Protein AF-A0A2G2YVQ3-F1 (afdb_monomer_lite)

Secondary structure (DSSP, 8-state):
---B-TT--TTSSS---GGGG--TTS-GGGSTTEEE-TTTS--EEEE-TTS-B-S-----SEEEEE-TT---TTPPPPGGGGG-TT--EEE-TTS--BSBPPGGGGG-TT--EEE----STTB-B--HHHHHHHHHHHHTT-

Organism: Capsicum annuum (NCBI:txid4072)

InterPro domains:
  IPR001611 Leucine-rich repeat [PF00560] (61-79)
  IPR001611 Leucine-rich repeat [PF00560] (86-108)
  IPR013210 Leucine-rich repeat-containing N-terminal, plant-type [PF08263] (16-37)
  IPR032675 Leucine-rich repeat domain superfamily [G3DSA:3.80.10.10] (4-141)
  IPR046956 Receptor-like protein 23-like [PTHR48061] (16-139)

Radius of gyration: 15.25 Å; chains: 1; bounding box: 27×42×38 Å

pLDDT: mean 82.63, std 10.87, range [42.59, 95.62]

Sequence (142 aa):
MFTINRNASDYCGPRKPRTLSWNKSTDCCSWDRVQCDKTTGQEIELDLACSGLQDKFQLSSLKWLDLSYNDFFGSLISPKFGELSSLTHLNLSRSGFTDVISAEISNLSKLQVLRIRTDDLYGLRLGPYNFELLLKNLTLTL

Foldseek 3Di:
DFDADCPAFPPDPNADLQCVQDDPPDDPCPGPQWPADPVPRQETAHDRARNQTQDDDDDERYQHDAQARHAVAAHADDLCCLRRCNYQYYAQAQHNHFDEHDLSPLSNLNHNYDHQHHPDPRGYDHDPNSVVSNVVSVVVVD

Structure (mmCIF, N/CA/C/O backbone):
data_AF-A0A2G2YVQ3-F1
#
_entry.id   AF-A0A2G2YVQ3-F1
#
loop_
_atom_site.group_PDB
_atom_site.id
_atom_site.type_symbol
_atom_site.label_atom_id
_atom_site.label_alt_id
_atom_site.label_comp_id
_atom_site.label_asym_id
_atom_site.label_entity_id
_atom_site.label_seq_id
_atom_site.pdbx_PDB_ins_code
_atom_site.Cartn_x
_atom_site.Cartn_y
_atom_site.Cartn_z
_atom_site.occupancy
_atom_site.B_iso_or_equiv
_atom_site.auth_seq_id
_atom_site.auth_comp_id
_atom_site.auth_asym_id
_atom_site.auth_atom_id
_atom_site.pdbx_PDB_model_num
ATOM 1 N N . MET A 1 1 ? 2.936 15.970 4.760 1.00 56.19 1 MET A N 1
ATOM 2 C CA . MET A 1 1 ? 1.952 16.466 3.785 1.00 56.19 1 MET A CA 1
ATOM 3 C C . MET A 1 1 ? 2.263 15.691 2.525 1.00 56.19 1 MET A C 1
ATOM 5 O O . MET A 1 1 ? 3.448 15.532 2.263 1.00 56.19 1 MET A O 1
ATOM 9 N N . PHE A 1 2 ? 1.278 15.089 1.865 1.00 70.62 2 PHE A N 1
ATOM 10 C CA . PHE A 1 2 ? 1.560 14.286 0.673 1.00 70.62 2 PHE A CA 1
ATOM 11 C C . PHE A 1 2 ? 1.873 15.198 -0.507 1.00 70.62 2 PHE A C 1
ATOM 13 O O . PHE A 1 2 ? 1.242 16.249 -0.645 1.00 70.62 2 PHE A O 1
ATOM 20 N N . THR A 1 3 ? 2.808 14.784 -1.355 1.00 78.31 3 THR A N 1
ATOM 21 C CA . THR A 1 3 ? 3.012 15.415 -2.658 1.00 78.31 3 THR A CA 1
ATOM 22 C C . THR A 1 3 ? 1.957 14.887 -3.617 1.00 78.31 3 THR A C 1
ATOM 24 O O . THR A 1 3 ? 1.733 13.676 -3.706 1.00 78.31 3 THR A O 1
ATOM 27 N N . ILE A 1 4 ? 1.258 15.817 -4.265 1.00 80.31 4 ILE A N 1
ATOM 28 C CA . ILE A 1 4 ? 0.088 15.544 -5.095 1.00 80.31 4 ILE A CA 1
ATOM 29 C C . ILE A 1 4 ? 0.331 16.125 -6.482 1.00 80.31 4 ILE A C 1
ATOM 31 O O . ILE A 1 4 ? 0.465 17.341 -6.630 1.00 80.31 4 ILE A O 1
ATOM 35 N N . ASN A 1 5 ? 0.278 15.277 -7.501 1.00 77.25 5 ASN A 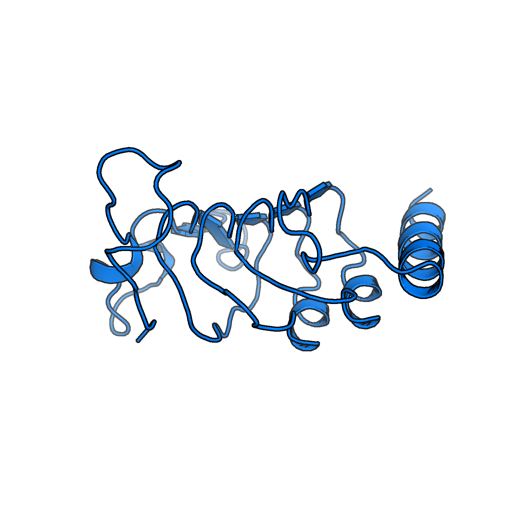N 1
ATOM 36 C CA . ASN A 1 5 ? 0.213 15.695 -8.887 1.00 77.25 5 ASN A CA 1
ATOM 37 C C . ASN A 1 5 ? -1.235 15.725 -9.363 1.00 77.25 5 ASN A C 1
ATOM 39 O O . ASN A 1 5 ? -1.853 14.702 -9.653 1.00 77.25 5 ASN A O 1
ATOM 43 N N . ARG A 1 6 ? -1.781 16.937 -9.485 1.00 71.75 6 ARG A N 1
ATOM 44 C CA . ARG A 1 6 ? -3.143 17.150 -9.995 1.00 71.75 6 ARG A CA 1
ATOM 45 C C . ARG A 1 6 ? -3.283 16.810 -11.478 1.00 71.75 6 ARG A C 1
ATOM 47 O O . ARG A 1 6 ? -4.413 16.652 -11.931 1.00 71.75 6 ARG A O 1
ATOM 54 N N . ASN A 1 7 ? -2.171 16.668 -12.199 1.00 69.00 7 ASN A N 1
ATOM 55 C CA . ASN A 1 7 ? -2.121 16.368 -13.627 1.00 69.00 7 ASN A CA 1
ATOM 56 C C . ASN A 1 7 ? -1.906 14.878 -13.935 1.00 69.00 7 ASN A C 1
ATOM 58 O O . ASN A 1 7 ? -2.085 14.496 -15.086 1.00 69.00 7 ASN A O 1
ATOM 62 N N . ALA A 1 8 ? -1.700 14.019 -12.936 1.00 61.62 8 ALA A N 1
ATOM 63 C CA . ALA A 1 8 ? -1.577 12.581 -13.149 1.00 61.62 8 ALA A CA 1
ATOM 64 C C . ALA A 1 8 ? -2.877 11.780 -12.938 1.00 61.62 8 ALA A C 1
ATOM 66 O O . ALA A 1 8 ? -3.617 12.037 -11.989 1.00 61.62 8 ALA A O 1
ATOM 67 N N . SER A 1 9 ? -3.091 10.768 -13.799 1.00 60.91 9 SER A N 1
ATOM 68 C CA . SER A 1 9 ? -4.185 9.765 -13.811 1.00 60.91 9 SER A CA 1
ATOM 69 C C . SER A 1 9 ? -5.489 10.146 -14.540 1.00 60.91 9 SER A C 1
ATOM 71 O O . SER A 1 9 ? -6.476 10.556 -13.926 1.00 60.91 9 SER A O 1
ATOM 73 N N . ASP A 1 10 ? -5.515 10.083 -15.880 1.00 65.38 10 ASP A N 1
ATOM 74 C CA . ASP A 1 10 ? -6.694 10.434 -16.718 1.00 65.38 10 ASP A CA 1
ATOM 75 C C . ASP A 1 10 ? -7.857 9.433 -16.582 1.00 65.38 10 ASP A C 1
ATOM 77 O O . ASP A 1 10 ? -8.970 9.680 -17.037 1.00 65.38 10 ASP A O 1
ATOM 81 N N . TYR A 1 11 ? -7.600 8.303 -15.918 1.00 70.62 11 TYR A N 1
ATOM 82 C CA . TYR A 1 11 ? -8.572 7.244 -15.645 1.00 70.62 11 TYR A CA 1
ATOM 83 C C . TYR A 1 11 ? -9.626 7.634 -14.613 1.00 70.62 11 TYR A C 1
ATOM 85 O O . TYR A 1 11 ? -10.734 7.098 -14.606 1.00 70.62 11 TYR A O 1
ATOM 93 N N . CYS A 1 12 ? -9.273 8.543 -13.713 1.00 74.69 12 CYS A N 1
ATOM 94 C CA . CYS A 1 12 ? -10.185 9.050 -12.713 1.00 74.69 12 CYS A CA 1
ATOM 95 C C . CYS A 1 12 ? -10.930 10.244 -13.310 1.00 74.69 12 CYS A C 1
ATOM 97 O O . CYS A 1 12 ? -10.303 11.112 -13.915 1.00 74.69 12 CYS A O 1
ATOM 99 N N . GLY A 1 13 ? -12.254 10.313 -13.115 1.00 70.62 13 GLY A N 1
ATOM 100 C CA . GLY A 1 13 ? -13.042 11.527 -13.378 1.00 70.62 13 GLY A CA 1
ATOM 101 C C . GLY A 1 13 ? -12.514 12.743 -12.587 1.00 70.62 13 GLY A C 1
ATOM 102 O O . GLY A 1 13 ? -11.410 12.682 -12.051 1.00 70.62 13 GLY A O 1
ATOM 103 N N . PRO A 1 14 ? -13.260 13.860 -12.453 1.00 63.19 14 PRO A N 1
ATOM 104 C CA . PRO A 1 14 ? -12.726 15.098 -11.868 1.00 63.19 14 PRO A CA 1
ATOM 105 C C . PRO A 1 14 ? -11.952 14.834 -10.567 1.00 63.19 14 PRO A C 1
ATOM 107 O O . PRO A 1 14 ? -12.525 14.410 -9.559 1.00 63.19 14 PRO A O 1
ATOM 110 N N . ARG A 1 15 ? -10.625 15.022 -10.630 1.00 63.06 15 ARG A N 1
ATOM 111 C CA . ARG A 1 15 ? -9.696 14.587 -9.586 1.00 63.06 15 ARG A CA 1
ATOM 112 C C . ARG A 1 15 ? -9.926 15.414 -8.336 1.00 63.06 15 ARG A C 1
ATOM 114 O O . ARG A 1 15 ? -9.816 16.639 -8.354 1.00 63.06 15 ARG A O 1
ATOM 121 N N . LYS A 1 16 ? -10.229 14.735 -7.236 1.00 67.44 16 LYS A N 1
ATOM 122 C CA . LYS A 1 16 ? -10.352 15.350 -5.916 1.00 67.44 16 LYS A CA 1
ATOM 123 C C . LYS A 1 16 ? -9.303 14.709 -5.024 1.00 67.44 16 LYS A C 1
ATOM 125 O O . LYS A 1 16 ? -9.599 13.657 -4.467 1.00 67.44 16 LYS A O 1
ATOM 130 N N . PRO A 1 17 ? -8.092 15.287 -4.914 1.00 70.50 17 PRO A N 1
ATOM 131 C CA . PRO A 1 17 ? -7.083 14.786 -3.996 1.00 70.50 17 PRO A CA 1
ATOM 132 C C . PRO A 1 17 ? -7.650 14.820 -2.578 1.00 70.50 17 PRO A C 1
ATOM 134 O O . PRO A 1 17 ? -7.871 15.889 -2.006 1.00 70.50 17 PRO A O 1
ATOM 137 N N . ARG A 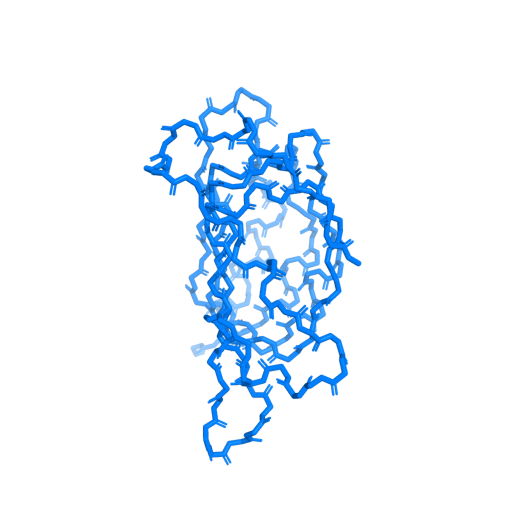1 18 ? -7.977 13.644 -2.046 1.00 73.38 18 ARG A N 1
ATOM 138 C CA . ARG A 1 18 ? -8.862 13.521 -0.874 1.00 73.38 18 ARG A CA 1
ATOM 139 C C . ARG A 1 18 ? -8.158 13.876 0.421 1.00 73.38 18 ARG A C 1
ATOM 141 O O . ARG A 1 18 ? -8.764 14.382 1.355 1.00 73.38 18 ARG A O 1
ATOM 148 N N . THR A 1 19 ? -6.838 13.751 0.408 1.00 75.44 19 THR A N 1
ATOM 149 C CA . THR A 1 19 ? -5.958 14.124 1.510 1.00 75.44 19 THR A CA 1
ATOM 150 C C . THR A 1 19 ? -5.885 15.633 1.764 1.00 75.44 19 THR A C 1
ATOM 152 O O . THR A 1 19 ? -5.239 16.045 2.721 1.00 75.44 19 THR A O 1
ATOM 155 N N . LEU A 1 20 ? -6.491 16.484 0.921 1.00 75.38 20 LEU A N 1
ATOM 156 C CA . LEU A 1 20 ? -6.504 17.941 1.123 1.00 75.38 20 LEU A CA 1
ATOM 157 C C . LEU A 1 20 ? -7.352 18.373 2.326 1.00 75.38 20 LEU A C 1
ATOM 159 O O . LEU A 1 20 ? -7.098 19.435 2.885 1.00 75.38 20 LEU A O 1
ATOM 163 N N . SER A 1 21 ? -8.345 17.571 2.719 1.00 77.69 21 SER A N 1
ATOM 164 C CA . SER A 1 21 ? -9.191 17.835 3.892 1.00 77.69 21 SER A CA 1
ATOM 165 C C . SER A 1 21 ? -8.569 17.342 5.201 1.00 77.69 21 SER A C 1
ATOM 167 O O . SER A 1 21 ? -9.096 17.620 6.277 1.00 77.69 21 SER A O 1
ATOM 169 N N . TRP A 1 22 ? -7.462 16.599 5.130 1.00 82.00 22 TRP A N 1
ATOM 170 C CA . TRP A 1 22 ? -6.878 15.948 6.292 1.00 82.00 22 TRP A CA 1
ATOM 171 C C . TRP A 1 22 ? -6.118 16.950 7.148 1.00 82.00 22 TRP A C 1
ATOM 173 O O . TRP A 1 22 ? -5.170 17.601 6.702 1.00 82.00 22 TRP A O 1
ATOM 183 N N . ASN A 1 23 ? -6.508 17.026 8.414 1.00 80.50 23 ASN A N 1
ATOM 184 C CA . ASN A 1 23 ? -5.870 17.881 9.392 1.00 80.50 23 ASN A CA 1
ATOM 185 C C . ASN A 1 23 ? -5.118 17.019 10.406 1.00 80.50 23 ASN A C 1
ATOM 187 O O . ASN A 1 23 ? -5.721 16.283 11.176 1.00 80.50 23 ASN A O 1
ATOM 191 N N . LYS A 1 24 ? -3.790 17.153 10.448 1.00 79.69 24 LYS A N 1
ATOM 192 C CA . LYS A 1 24 ? -2.935 16.411 11.389 1.00 79.69 24 LYS A CA 1
ATOM 193 C C . LYS A 1 24 ? -3.247 16.683 12.865 1.00 79.69 24 LYS A C 1
ATOM 195 O O . LYS A 1 24 ? -2.810 15.914 13.711 1.00 79.69 24 LYS A O 1
ATOM 200 N N . SER A 1 25 ? -3.938 17.779 13.169 1.00 83.44 25 SER A N 1
ATOM 201 C CA . SER A 1 25 ? -4.366 18.135 14.522 1.00 83.44 25 SER A CA 1
ATOM 202 C C . SER A 1 25 ? -5.707 17.513 14.919 1.00 83.44 25 SER A C 1
ATOM 204 O O . SER A 1 25 ? -6.122 17.685 16.061 1.00 83.44 25 SER A O 1
ATOM 206 N N . THR A 1 26 ? -6.401 16.828 14.005 1.00 81.75 26 THR A N 1
ATOM 207 C CA . THR A 1 26 ? -7.655 16.124 14.297 1.00 81.75 26 THR A CA 1
ATOM 208 C C . THR A 1 26 ? -7.444 14.617 14.287 1.00 81.75 26 THR A C 1
ATOM 210 O O . THR A 1 26 ? -6.490 14.111 13.695 1.00 81.75 26 THR A O 1
ATOM 213 N N . ASP A 1 27 ? -8.357 13.898 14.936 1.00 82.06 27 ASP A N 1
ATOM 214 C CA . ASP A 1 27 ? -8.413 12.442 14.853 1.00 82.06 27 ASP A CA 1
ATOM 215 C C . ASP A 1 27 ? -8.559 12.007 13.387 1.00 82.06 27 ASP A C 1
ATOM 217 O O . ASP A 1 27 ? -9.440 12.495 12.671 1.00 82.06 27 ASP A O 1
ATOM 221 N N . CYS A 1 28 ? -7.706 11.085 12.941 1.00 80.69 28 CYS A N 1
ATOM 222 C CA . CYS A 1 28 ? -7.737 10.564 11.582 1.00 80.69 28 CYS A CA 1
ATOM 223 C C . CYS A 1 28 ? -9.070 9.901 11.230 1.00 80.69 28 CYS A C 1
ATOM 225 O O . CYS A 1 28 ? -9.476 9.962 10.077 1.00 80.69 28 CYS A O 1
ATOM 227 N N . CYS A 1 29 ? -9.814 9.387 12.211 1.00 81.88 29 CYS A N 1
ATOM 228 C CA . CYS A 1 29 ? -11.142 8.815 11.997 1.00 81.88 29 CYS A CA 1
ATOM 229 C C . CYS A 1 29 ? -12.193 9.841 11.534 1.00 81.88 29 CYS A C 1
ATOM 231 O O . CYS A 1 29 ? -13.282 9.462 11.112 1.00 81.88 29 CYS A O 1
ATOM 233 N N . SER A 1 30 ? -11.881 11.140 11.616 1.00 83.69 30 SER A N 1
ATOM 234 C CA . SER A 1 30 ? -12.710 12.227 11.074 1.00 83.69 30 SER A CA 1
ATOM 235 C C . SER A 1 30 ? -12.341 12.626 9.643 1.00 83.69 30 SER A C 1
ATOM 237 O O . SER A 1 30 ? -13.027 13.450 9.035 1.00 83.69 30 SER A O 1
ATOM 239 N N . TRP A 1 31 ? -11.237 12.102 9.112 1.00 85.31 31 TRP A N 1
ATOM 240 C CA . TRP A 1 31 ? -10.737 12.478 7.798 1.00 85.31 31 TRP A CA 1
ATOM 241 C C . TRP A 1 31 ? -11.571 11.842 6.685 1.00 85.31 31 TRP A C 1
ATOM 243 O O . TRP A 1 31 ? -12.074 10.726 6.814 1.00 85.31 31 TRP A O 1
ATOM 253 N N . ASP A 1 32 ? -11.700 12.552 5.561 1.00 81.56 32 ASP A N 1
ATOM 254 C CA . ASP A 1 32 ? -12.442 12.048 4.405 1.00 81.56 32 ASP A CA 1
ATOM 255 C C . ASP A 1 32 ? -11.886 10.685 3.962 1.00 81.56 32 ASP A C 1
ATOM 257 O O . ASP A 1 32 ? -10.689 10.559 3.685 1.00 81.56 32 ASP A O 1
ATOM 261 N N . ARG A 1 33 ? -12.779 9.685 3.910 1.00 77.50 33 ARG A N 1
ATOM 262 C CA . ARG A 1 33 ? -12.521 8.281 3.533 1.00 77.50 33 ARG A CA 1
ATOM 263 C C . ARG A 1 33 ? -11.491 7.527 4.370 1.00 77.50 33 ARG A C 1
ATOM 265 O O . ARG A 1 33 ? -10.942 6.521 3.917 1.00 77.50 33 ARG A O 1
ATOM 272 N N . VAL A 1 34 ? -11.281 7.981 5.598 1.00 84.56 34 VAL A N 1
ATOM 273 C CA . VAL A 1 34 ? -10.726 7.155 6.663 1.00 84.56 34 VAL A CA 1
ATOM 274 C C . VAL A 1 34 ? -11.901 6.547 7.414 1.00 84.56 34 VAL A C 1
ATOM 276 O O . VAL A 1 34 ? -12.709 7.263 8.001 1.00 84.56 34 VAL A O 1
ATOM 279 N N . GLN A 1 35 ? -12.018 5.225 7.388 1.00 83.19 35 GLN A N 1
ATOM 280 C CA . GLN A 1 35 ? -13.015 4.516 8.178 1.00 83.19 35 GLN A CA 1
ATOM 281 C C . GLN A 1 35 ? -12.308 3.740 9.281 1.00 83.19 35 GLN A C 1
ATOM 283 O O . GLN A 1 35 ? -11.539 2.823 9.014 1.00 83.19 35 GLN A O 1
ATOM 288 N N . CYS A 1 36 ? -12.578 4.114 10.527 1.00 83.81 36 CYS A N 1
ATOM 289 C CA . CYS A 1 36 ? -12.078 3.402 11.694 1.00 83.81 36 CYS A CA 1
ATOM 290 C C . CYS A 1 36 ? -13.094 2.365 12.175 1.00 83.81 36 CYS A C 1
ATOM 292 O O . CYS A 1 36 ? -14.303 2.620 12.207 1.00 83.81 36 CYS A O 1
ATOM 294 N N . ASP A 1 37 ? -12.601 1.202 12.586 1.00 75.25 37 ASP A N 1
ATOM 295 C CA . ASP A 1 37 ? -13.395 0.163 13.229 1.00 75.25 37 ASP A CA 1
ATOM 296 C C . ASP A 1 37 ? -13.951 0.670 14.575 1.00 75.25 37 ASP A C 1
ATOM 298 O O . ASP A 1 37 ? -13.206 1.053 15.478 1.00 75.25 37 ASP A O 1
ATOM 302 N N . LYS A 1 38 ? -15.282 0.677 14.720 1.00 69.06 38 LYS A N 1
ATOM 303 C CA . LYS A 1 38 ? -15.979 1.204 15.912 1.00 69.06 38 LYS A CA 1
ATOM 304 C C . LYS A 1 38 ? -15.858 0.306 17.150 1.00 69.06 38 LYS A C 1
ATOM 306 O O . LYS A 1 38 ? -16.216 0.735 18.242 1.00 69.06 38 LYS A O 1
ATOM 311 N N . THR A 1 39 ? -15.398 -0.928 16.974 1.00 66.94 39 THR A N 1
ATOM 312 C CA . THR A 1 39 ? -15.233 -1.955 18.011 1.00 66.94 39 THR A CA 1
ATOM 313 C C . THR A 1 39 ? -13.808 -2.003 18.558 1.00 66.94 39 THR A C 1
ATOM 315 O O . THR A 1 39 ? -13.636 -2.211 19.755 1.00 66.94 39 THR A O 1
ATOM 318 N N . THR A 1 40 ? -12.789 -1.791 17.717 1.00 66.12 40 THR A N 1
ATOM 319 C CA . THR A 1 40 ? -11.369 -1.816 18.124 1.00 66.12 40 THR A CA 1
ATOM 320 C C . THR A 1 40 ? -10.713 -0.435 18.176 1.00 66.12 40 THR A C 1
ATOM 322 O O . THR A 1 40 ? -9.677 -0.283 18.818 1.00 66.12 40 THR A O 1
ATOM 325 N N . GLY A 1 41 ? -11.280 0.577 17.509 1.00 62.53 41 GLY A N 1
ATOM 326 C CA . GLY A 1 41 ? -10.764 1.952 17.473 1.00 62.53 41 GLY A CA 1
ATOM 327 C C . GLY A 1 41 ? -9.407 2.125 16.776 1.00 62.53 41 GLY A C 1
ATOM 328 O O . GLY A 1 41 ? -8.891 3.237 16.735 1.00 62.53 41 GLY A O 1
ATOM 329 N N . GLN A 1 42 ? -8.815 1.047 16.251 1.00 61.81 42 GLN A N 1
ATOM 330 C CA . GLN A 1 42 ? -7.452 1.034 15.709 1.00 61.81 42 GLN A CA 1
ATOM 331 C C . GLN A 1 42 ? -7.355 0.528 14.272 1.00 61.81 42 GLN A C 1
ATOM 333 O O . GLN A 1 42 ? -6.407 0.901 13.587 1.00 61.81 42 GLN A O 1
ATOM 338 N N . GLU A 1 43 ? -8.278 -0.320 13.812 1.00 68.06 43 GLU A N 1
ATOM 339 C CA . GLU A 1 43 ? -8.233 -0.821 12.438 1.00 68.06 43 GLU A CA 1
ATOM 340 C C . GLU A 1 43 ? -8.808 0.222 11.479 1.00 68.06 43 GLU A C 1
ATOM 342 O O . GLU A 1 43 ? -9.970 0.613 11.594 1.00 68.06 43 GLU A O 1
ATOM 347 N N . ILE A 1 44 ? -7.974 0.672 10.541 1.00 82.25 44 ILE A N 1
ATOM 348 C CA . ILE A 1 44 ? -8.318 1.734 9.597 1.00 82.25 44 ILE A CA 1
ATOM 349 C C . ILE A 1 44 ? -8.463 1.157 8.181 1.00 82.25 44 ILE A C 1
ATOM 351 O O . ILE A 1 44 ? -7.588 0.443 7.678 1.00 82.25 44 ILE A O 1
ATOM 355 N N . GLU A 1 45 ? -9.572 1.483 7.525 1.00 88.00 45 GLU A N 1
ATOM 356 C CA . GLU A 1 45 ? -9.775 1.320 6.089 1.00 88.00 45 GLU A CA 1
ATOM 357 C C . GLU A 1 45 ? -9.527 2.660 5.401 1.00 88.00 45 GLU A C 1
ATOM 359 O O . GLU A 1 45 ? -10.078 3.692 5.798 1.00 88.00 45 GLU A O 1
ATOM 364 N N . LEU A 1 46 ? -8.668 2.646 4.384 1.00 88.31 46 LEU A N 1
ATOM 365 C CA . LEU A 1 46 ? -8.200 3.854 3.731 1.00 88.31 46 LEU A CA 1
ATOM 366 C C . LEU A 1 46 ? -8.318 3.770 2.205 1.00 88.31 46 LEU A C 1
ATOM 368 O O . LEU A 1 46 ? -7.576 3.038 1.546 1.00 88.31 46 LEU A O 1
ATOM 372 N N . ASP A 1 47 ? -9.224 4.579 1.652 1.00 88.50 47 ASP A N 1
ATOM 373 C CA . ASP A 1 47 ? -9.415 4.762 0.208 1.00 88.50 47 ASP A CA 1
ATOM 374 C C . ASP A 1 47 ? -8.723 6.037 -0.283 1.00 88.50 47 ASP A C 1
ATOM 376 O O . ASP A 1 47 ? -9.265 7.148 -0.227 1.00 88.50 47 ASP A O 1
ATOM 380 N N . LEU A 1 48 ? -7.517 5.842 -0.814 1.00 88.94 48 LEU A N 1
ATOM 381 C CA . LEU A 1 48 ? -6.700 6.860 -1.463 1.00 88.94 48 LEU A CA 1
ATOM 382 C C . LEU A 1 48 ? -6.678 6.706 -2.983 1.00 88.94 48 LEU A C 1
ATOM 384 O O . LEU A 1 48 ? -5.832 7.322 -3.645 1.00 88.94 48 LEU A O 1
ATOM 388 N N . ALA A 1 49 ? -7.601 5.938 -3.563 1.00 89.38 49 ALA A N 1
ATOM 389 C CA . ALA A 1 49 ? -7.672 5.807 -5.005 1.00 89.38 49 ALA A CA 1
ATOM 390 C C . ALA A 1 49 ? -7.877 7.185 -5.655 1.00 89.38 49 ALA A C 1
ATOM 392 O O . ALA A 1 49 ? -8.584 8.047 -5.117 1.00 89.38 49 ALA A O 1
ATOM 393 N N . CYS A 1 50 ? -7.260 7.404 -6.818 1.00 88.12 50 CYS A N 1
ATOM 394 C CA . CYS A 1 50 ? -7.417 8.647 -7.584 1.00 88.12 50 CYS A CA 1
ATOM 395 C C . CYS A 1 50 ? -7.009 9.934 -6.834 1.00 88.12 50 CYS A C 1
ATOM 397 O O . CYS A 1 50 ? -7.570 11.005 -7.087 1.00 88.12 50 CYS A O 1
ATOM 399 N N . SER A 1 51 ? -6.056 9.854 -5.901 1.00 86.31 51 SER A N 1
ATOM 400 C CA . SER A 1 51 ? -5.639 11.008 -5.090 1.00 86.31 51 SER A CA 1
ATOM 401 C C . SER A 1 51 ? -4.446 11.778 -5.667 1.00 86.31 51 SER A C 1
ATOM 403 O O . SER A 1 51 ? -4.107 12.837 -5.143 1.00 86.31 51 SER A O 1
ATOM 405 N N . GLY A 1 52 ? -3.836 11.291 -6.753 1.00 86.81 52 GLY A N 1
ATOM 406 C CA . GLY A 1 52 ? -2.678 11.917 -7.401 1.00 86.81 52 GLY A CA 1
ATOM 407 C C . GLY A 1 52 ? -1.409 11.879 -6.547 1.00 86.81 52 GLY A C 1
ATOM 408 O O . GLY A 1 52 ? -0.569 12.761 -6.673 1.00 86.81 52 GLY A O 1
ATOM 409 N N . LEU A 1 53 ? -1.287 10.917 -5.631 1.00 87.38 53 LEU A N 1
ATOM 410 C CA . LEU A 1 53 ? -0.160 10.825 -4.700 1.00 87.38 53 LEU A CA 1
ATOM 411 C C . LEU A 1 53 ? 1.139 10.461 -5.428 1.00 87.38 53 LEU A C 1
ATOM 413 O O . LEU A 1 53 ? 1.127 9.555 -6.256 1.00 87.38 53 LEU A O 1
ATOM 417 N N . GLN A 1 54 ? 2.237 11.129 -5.062 1.00 85.75 54 GLN A N 1
ATOM 418 C CA . GLN A 1 54 ? 3.584 10.877 -5.599 1.00 85.75 54 GLN A CA 1
ATOM 419 C C . GLN A 1 54 ? 4.595 10.407 -4.544 1.00 85.75 54 GLN A C 1
ATOM 421 O O . GLN A 1 54 ? 5.662 9.913 -4.889 1.00 85.75 54 GLN A O 1
ATOM 426 N N . ASP A 1 55 ? 4.285 10.580 -3.257 1.00 75.00 55 ASP A N 1
ATOM 427 C CA . ASP A 1 55 ? 5.276 10.483 -2.183 1.00 75.00 55 ASP A CA 1
ATOM 428 C C . ASP A 1 55 ? 5.026 9.354 -1.181 1.00 75.00 55 ASP A C 1
ATOM 430 O O . ASP A 1 55 ? 3.918 8.829 -1.042 1.00 75.00 55 ASP A O 1
ATOM 434 N N . LYS A 1 56 ? 6.077 9.032 -0.415 1.00 65.94 56 LYS A N 1
ATOM 435 C CA . LYS A 1 56 ? 6.043 8.028 0.656 1.00 65.94 56 LYS A CA 1
ATOM 436 C C . LYS A 1 56 ? 5.048 8.415 1.751 1.00 65.94 56 LYS A C 1
ATOM 438 O O . LYS A 1 56 ? 5.133 9.487 2.350 1.00 65.94 56 LYS A O 1
ATOM 443 N N . PHE A 1 57 ? 4.161 7.488 2.084 1.00 68.25 57 PHE A N 1
ATOM 444 C CA . PHE A 1 57 ? 3.266 7.578 3.231 1.00 68.25 57 PHE A CA 1
ATOM 445 C C . PHE A 1 57 ? 3.748 6.653 4.351 1.00 68.25 57 PHE A C 1
ATOM 447 O O . PHE A 1 57 ? 4.278 5.570 4.106 1.00 68.25 57 PHE A O 1
ATOM 454 N N . GLN A 1 58 ? 3.579 7.101 5.593 1.00 66.50 58 GLN A N 1
ATOM 455 C CA . GLN A 1 58 ? 3.698 6.249 6.770 1.00 66.50 58 GLN A CA 1
ATOM 456 C C . GLN A 1 58 ? 2.290 5.987 7.267 1.00 66.50 58 GLN A C 1
ATOM 458 O O . GLN A 1 58 ? 1.574 6.921 7.623 1.00 66.50 58 GLN A O 1
ATOM 463 N N . LEU A 1 59 ? 1.899 4.723 7.226 1.00 71.00 59 LEU A N 1
ATOM 464 C CA . LEU A 1 59 ? 0.612 4.256 7.700 1.00 71.00 59 LEU A CA 1
ATOM 465 C C . LEU A 1 59 ? 0.884 3.110 8.667 1.00 71.00 59 LEU A C 1
ATOM 467 O O . LEU A 1 59 ? 1.826 2.343 8.473 1.00 71.00 59 LEU A O 1
ATOM 471 N N . SER A 1 60 ? 0.075 3.014 9.708 1.00 72.75 60 SER A N 1
ATOM 472 C CA . SER A 1 60 ? 0.112 1.931 10.682 1.00 72.75 60 SER A CA 1
ATOM 473 C C . SER A 1 60 ? -1.314 1.456 10.939 1.00 72.75 60 SER A C 1
ATOM 475 O O . SER A 1 60 ? -2.268 2.199 10.717 1.00 72.75 60 SER A O 1
ATOM 477 N N . SER A 1 61 ? -1.455 0.202 11.372 1.00 79.81 61 SER A N 1
ATOM 478 C CA . SER A 1 61 ? -2.743 -0.374 11.791 1.00 79.81 61 SER A CA 1
ATOM 479 C C . SER A 1 61 ? -3.855 -0.333 10.727 1.00 79.81 61 SER A C 1
ATOM 481 O O . SER A 1 61 ? -5.026 -0.118 11.029 1.00 79.81 61 SER A O 1
ATOM 483 N N . LEU A 1 62 ? -3.504 -0.570 9.460 1.00 87.25 62 LEU A N 1
ATOM 484 C CA . LEU A 1 62 ? -4.478 -0.654 8.369 1.00 87.25 62 LEU A CA 1
ATOM 485 C C . LEU A 1 62 ? -5.009 -2.072 8.182 1.00 87.25 62 LEU A C 1
ATOM 487 O O . LEU A 1 62 ? -4.247 -3.036 8.231 1.00 87.25 62 LEU A O 1
ATOM 491 N N . LYS A 1 63 ? -6.300 -2.172 7.866 1.00 91.31 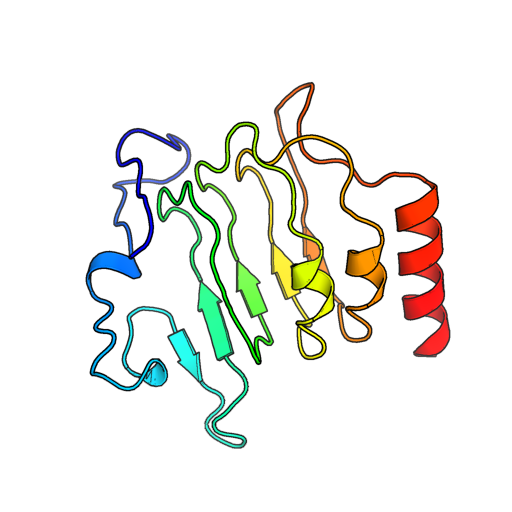63 LYS A N 1
ATOM 492 C CA . LYS A 1 63 ? -6.957 -3.413 7.430 1.00 91.31 63 LYS A CA 1
ATOM 493 C C . LYS A 1 63 ? -7.192 -3.440 5.925 1.00 91.31 63 LYS A C 1
ATOM 495 O O . LYS A 1 63 ? -7.089 -4.501 5.306 1.00 91.31 63 LYS A O 1
ATOM 500 N N . TRP A 1 64 ? -7.477 -2.280 5.341 1.00 92.88 64 TRP A N 1
ATOM 501 C CA . TRP A 1 64 ? -7.803 -2.126 3.930 1.00 92.88 64 TRP A CA 1
ATOM 502 C C . TRP A 1 64 ? -7.120 -0.878 3.377 1.00 92.88 64 TRP A C 1
ATOM 504 O O . TRP A 1 64 ? -7.230 0.197 3.967 1.00 92.88 64 TRP A O 1
ATOM 514 N N . LEU A 1 65 ? -6.402 -1.021 2.264 1.00 93.25 65 LEU A N 1
ATOM 515 C CA . LEU A 1 65 ? -5.684 0.074 1.620 1.00 93.25 65 LEU A CA 1
ATOM 516 C C . LEU A 1 65 ? -5.865 0.028 0.104 1.00 93.25 65 LEU A C 1
ATOM 518 O O . LEU A 1 65 ? -5.452 -0.935 -0.551 1.00 93.25 65 LEU A O 1
ATOM 522 N N . ASP A 1 66 ? -6.408 1.106 -0.456 1.00 93.31 66 ASP A N 1
ATOM 523 C CA . ASP A 1 66 ? -6.477 1.309 -1.900 1.00 93.31 66 ASP A CA 1
ATOM 524 C C . ASP A 1 66 ? -5.685 2.545 -2.320 1.00 93.31 66 ASP A C 1
ATOM 526 O O . ASP A 1 66 ? -5.985 3.674 -1.938 1.00 93.31 66 ASP A O 1
ATOM 530 N N . LEU A 1 67 ? -4.643 2.297 -3.108 1.00 92.44 67 LEU A N 1
ATOM 531 C CA . LEU A 1 67 ? -3.742 3.285 -3.693 1.00 92.44 67 LEU A CA 1
ATOM 532 C C . LEU A 1 67 ? -3.830 3.281 -5.219 1.00 92.44 67 LEU A C 1
ATOM 534 O O . LEU A 1 67 ? -2.953 3.836 -5.888 1.00 92.44 67 LEU A O 1
ATOM 538 N N . SER A 1 68 ? -4.853 2.646 -5.784 1.00 92.94 68 SER A N 1
ATOM 539 C CA . SER A 1 68 ? -4.988 2.524 -7.225 1.00 92.94 68 SER A CA 1
ATOM 540 C C . SER A 1 68 ? -5.130 3.885 -7.903 1.00 92.94 68 SER A C 1
ATOM 542 O O . SER A 1 68 ? -5.637 4.853 -7.330 1.00 92.94 68 SER A O 1
ATOM 544 N N . TYR A 1 69 ? -4.656 3.973 -9.144 1.00 90.81 69 TYR A N 1
ATOM 545 C CA . TYR A 1 69 ? -4.771 5.191 -9.954 1.00 90.81 69 TYR A CA 1
ATOM 546 C C . TYR A 1 69 ? -4.116 6.446 -9.338 1.00 90.81 69 TYR A C 1
ATOM 548 O O . TYR A 1 69 ? -4.603 7.563 -9.538 1.00 90.81 69 TYR A O 1
ATOM 556 N N . ASN A 1 70 ? -3.029 6.271 -8.580 1.00 89.62 70 ASN A N 1
ATOM 557 C CA . ASN A 1 70 ? -2.138 7.349 -8.126 1.00 89.62 70 ASN A CA 1
ATOM 558 C C . ASN A 1 70 ? -0.922 7.521 -9.059 1.00 89.62 70 ASN A C 1
ATOM 560 O O . ASN A 1 70 ? -0.825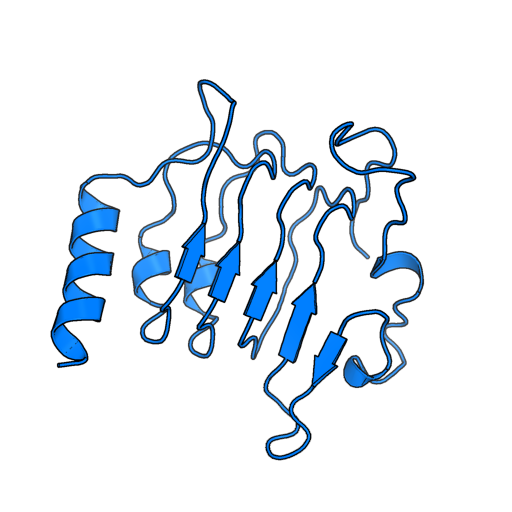 6.841 -10.077 1.00 89.62 70 ASN A O 1
ATOM 564 N N . ASP A 1 71 ? -0.020 8.447 -8.720 1.00 89.31 71 ASP A N 1
ATOM 565 C CA . ASP A 1 71 ? 1.106 8.881 -9.556 1.00 89.31 71 ASP A CA 1
ATOM 566 C C . ASP A 1 71 ? 2.463 8.551 -8.932 1.00 89.31 71 ASP A C 1
ATOM 568 O O . ASP A 1 71 ? 3.352 9.392 -8.807 1.00 89.31 71 ASP A O 1
ATOM 572 N N . PHE A 1 72 ? 2.646 7.302 -8.523 1.00 90.12 72 PHE A N 1
ATOM 573 C CA . PHE A 1 72 ? 3.919 6.837 -7.982 1.00 90.12 72 PHE A CA 1
ATOM 574 C C . PHE A 1 72 ? 4.920 6.487 -9.092 1.00 90.12 72 PHE A C 1
ATOM 576 O O . PHE A 1 72 ? 5.713 5.561 -8.924 1.00 90.12 72 PHE A O 1
ATOM 583 N N . PHE A 1 73 ? 4.874 7.184 -10.233 1.00 86.88 73 PHE A N 1
ATOM 584 C CA . PHE A 1 73 ? 5.662 6.861 -11.422 1.00 86.88 73 PHE A CA 1
ATOM 585 C C . PHE A 1 73 ? 7.155 6.722 -11.092 1.00 86.88 73 PHE A C 1
ATOM 587 O O . PHE A 1 73 ? 7.772 7.631 -10.536 1.00 86.88 73 PHE A O 1
ATOM 594 N N . GLY A 1 74 ? 7.729 5.557 -11.408 1.00 82.88 74 GLY A N 1
ATOM 595 C CA . GLY A 1 74 ? 9.141 5.243 -11.151 1.00 82.88 74 GLY A CA 1
ATOM 596 C C . GLY A 1 74 ? 9.497 4.993 -9.680 1.00 82.88 74 GLY A C 1
ATOM 597 O O . GLY A 1 74 ? 10.666 4.783 -9.357 1.00 82.88 74 GLY A O 1
ATOM 598 N N . SER A 1 75 ? 8.518 5.011 -8.771 1.00 89.75 75 SER A N 1
ATOM 599 C CA . SER A 1 75 ? 8.734 4.673 -7.365 1.00 89.75 75 SER A CA 1
ATOM 600 C C . SER A 1 75 ? 8.703 3.163 -7.144 1.00 89.75 75 SER A C 1
ATOM 602 O O . SER A 1 75 ? 7.972 2.422 -7.804 1.00 89.75 75 SER A O 1
ATOM 604 N N . LEU A 1 76 ? 9.458 2.715 -6.142 1.00 90.19 76 LEU A N 1
ATOM 605 C CA . LEU A 1 76 ? 9.451 1.335 -5.661 1.00 90.19 76 LEU A CA 1
ATOM 606 C C . LEU A 1 76 ? 8.498 1.178 -4.471 1.00 90.19 76 LEU A C 1
ATOM 608 O O . LEU A 1 76 ? 8.330 2.102 -3.668 1.00 90.19 76 LEU A O 1
ATOM 612 N N . ILE A 1 77 ? 7.935 -0.020 -4.308 1.00 89.38 77 ILE A N 1
ATOM 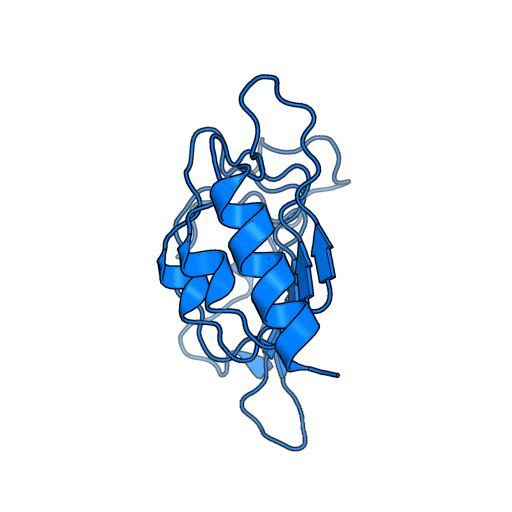613 C CA . ILE A 1 77 ? 7.210 -0.376 -3.083 1.00 89.38 77 ILE A CA 1
ATOM 614 C C . ILE A 1 77 ? 8.191 -0.400 -1.910 1.00 89.38 77 ILE A C 1
ATOM 616 O O . ILE A 1 77 ? 9.238 -1.042 -1.960 1.00 89.38 77 ILE A O 1
ATOM 620 N N . SER A 1 78 ? 7.854 0.318 -0.838 1.00 88.94 78 SER A N 1
ATOM 621 C CA . SER A 1 78 ? 8.685 0.346 0.363 1.00 88.94 78 SER A CA 1
ATOM 622 C C . SER A 1 78 ? 8.573 -0.973 1.141 1.00 88.94 78 SER A C 1
ATOM 624 O O . SER A 1 78 ? 7.448 -1.406 1.395 1.00 88.94 78 SER A O 1
ATOM 626 N N . PRO A 1 79 ? 9.688 -1.535 1.651 1.00 88.94 79 PRO A N 1
ATOM 627 C CA . PRO A 1 79 ? 9.674 -2.689 2.560 1.00 88.94 79 PRO A CA 1
ATOM 628 C C . PRO A 1 79 ? 8.766 -2.522 3.785 1.00 88.94 79 PRO A C 1
ATOM 630 O O . PRO A 1 79 ? 8.238 -3.498 4.309 1.00 88.94 79 PRO A O 1
ATOM 633 N N . LYS A 1 80 ? 8.512 -1.272 4.202 1.00 88.50 80 LYS A N 1
ATOM 634 C CA . LYS A 1 80 ? 7.607 -0.933 5.310 1.00 88.50 80 LYS A CA 1
ATOM 635 C C . LYS A 1 80 ? 6.169 -1.393 5.101 1.00 88.50 80 LYS A C 1
ATOM 637 O O . LYS A 1 80 ? 5.424 -1.488 6.068 1.00 88.50 80 LYS A O 1
ATOM 642 N N . PHE A 1 81 ? 5.764 -1.707 3.870 1.00 87.75 81 PHE A N 1
ATOM 643 C CA . PHE A 1 81 ? 4.478 -2.363 3.643 1.00 87.75 81 PHE A CA 1
ATOM 644 C C . PHE A 1 81 ? 4.362 -3.662 4.437 1.00 87.75 81 PHE A C 1
ATOM 646 O O . PHE A 1 81 ? 3.291 -3.933 4.959 1.00 87.75 81 PHE A O 1
ATOM 653 N N . GLY A 1 82 ? 5.457 -4.406 4.614 1.00 89.50 82 GLY A N 1
ATOM 654 C CA . GLY A 1 82 ? 5.476 -5.616 5.433 1.00 89.50 82 GLY A CA 1
ATOM 655 C C . GLY A 1 82 ? 5.187 -5.393 6.921 1.00 89.50 82 GLY A C 1
ATOM 656 O O . GLY A 1 82 ? 4.907 -6.353 7.629 1.00 89.50 82 GLY A O 1
ATOM 657 N N . GLU A 1 83 ? 5.220 -4.151 7.410 1.00 91.06 83 GLU A N 1
ATOM 658 C CA . GLU A 1 83 ? 4.885 -3.810 8.799 1.00 91.06 83 GLU A CA 1
ATOM 659 C C . GLU A 1 83 ? 3.362 -3.695 9.018 1.00 91.06 83 GLU A C 1
ATOM 661 O O . GLU A 1 83 ? 2.898 -3.675 10.159 1.00 91.06 83 GLU A O 1
ATOM 666 N N . LEU A 1 84 ? 2.556 -3.660 7.947 1.00 89.81 84 LEU A N 1
ATOM 667 C CA . LEU A 1 84 ? 1.093 -3.563 8.008 1.00 89.81 84 LEU A CA 1
ATOM 668 C C . LEU A 1 84 ? 0.449 -4.930 8.307 1.00 89.81 84 LEU A C 1
ATOM 670 O O . LEU A 1 84 ? -0.375 -5.426 7.546 1.00 89.81 84 LEU A O 1
ATOM 674 N N . SER A 1 85 ? 0.806 -5.556 9.426 1.00 88.69 85 SER A N 1
ATOM 675 C CA . SER A 1 85 ? 0.424 -6.940 9.770 1.00 88.69 85 SER A CA 1
ATOM 676 C C . SER A 1 85 ? -1.087 -7.201 9.899 1.00 88.69 85 SER A C 1
ATOM 678 O O . SER A 1 85 ? -1.523 -8.353 9.845 1.00 88.69 85 SER A O 1
ATOM 680 N N . SER A 1 86 ? -1.903 -6.153 10.050 1.00 89.88 86 SER A N 1
ATOM 681 C CA . SER A 1 86 ? -3.371 -6.247 10.048 1.00 89.88 86 SER A CA 1
ATOM 682 C C . SER A 1 86 ? -4.003 -6.162 8.654 1.00 89.88 86 SER A C 1
ATOM 684 O O . SER A 1 86 ? -5.214 -6.348 8.530 1.00 89.88 86 SER A O 1
ATOM 686 N N . LEU A 1 87 ? -3.214 -5.903 7.607 1.00 92.38 87 LEU A N 1
ATOM 687 C CA . LEU A 1 87 ? -3.730 -5.647 6.270 1.00 92.38 87 LEU A CA 1
ATOM 688 C C . LEU A 1 87 ? -4.298 -6.926 5.652 1.00 92.38 87 LEU A C 1
ATOM 690 O O . LEU A 1 87 ? -3.614 -7.935 5.508 1.00 92.38 87 LEU A O 1
ATOM 694 N N . THR A 1 88 ? -5.560 -6.849 5.251 1.00 92.56 88 THR A N 1
ATOM 695 C CA . THR A 1 88 ? -6.294 -7.930 4.579 1.00 92.56 88 THR A CA 1
ATOM 696 C C . THR A 1 88 ? -6.491 -7.646 3.095 1.00 92.56 88 THR A C 1
ATOM 698 O O . THR A 1 88 ? -6.596 -8.572 2.293 1.00 92.56 88 THR A O 1
ATOM 701 N N . HIS A 1 89 ? -6.491 -6.368 2.712 1.00 94.38 89 HIS A N 1
ATOM 702 C CA . HIS A 1 89 ? -6.755 -5.921 1.352 1.00 94.38 89 HIS A CA 1
ATOM 703 C C . HIS A 1 89 ? -5.765 -4.833 0.946 1.00 94.38 89 HIS A C 1
ATOM 705 O O . HIS A 1 89 ? -5.672 -3.794 1.603 1.00 94.38 89 HIS A O 1
ATOM 711 N N . LEU A 1 90 ? -5.067 -5.065 -0.165 1.00 94.62 90 LEU A N 1
ATOM 712 C CA . LEU A 1 90 ? -4.143 -4.115 -0.765 1.00 94.62 90 LEU A CA 1
ATOM 713 C C . LEU A 1 90 ? -4.391 -3.981 -2.268 1.00 94.62 90 LEU A C 1
ATOM 715 O O . LEU A 1 90 ? -4.279 -4.953 -3.022 1.00 94.62 90 LEU A O 1
ATOM 719 N N . ASN A 1 91 ? -4.679 -2.761 -2.718 1.00 95.62 91 ASN A N 1
ATOM 720 C CA . ASN A 1 91 ? -4.815 -2.435 -4.133 1.00 95.62 91 ASN A CA 1
ATOM 721 C C . ASN A 1 91 ? -3.775 -1.393 -4.568 1.00 95.62 91 ASN A C 1
ATOM 723 O O . ASN A 1 91 ? -3.812 -0.240 -4.152 1.00 95.62 91 ASN A O 1
ATOM 727 N N . LEU A 1 92 ? -2.863 -1.820 -5.439 1.00 93.94 92 LEU A N 1
ATOM 728 C CA . LEU A 1 92 ? -1.782 -1.042 -6.051 1.00 93.94 92 LEU A CA 1
ATOM 729 C C . LEU A 1 92 ? -1.977 -0.916 -7.571 1.00 93.94 92 LEU A C 1
ATOM 731 O O . LEU A 1 92 ? -1.039 -0.640 -8.314 1.00 93.94 92 LEU A O 1
ATOM 735 N N . SER A 1 93 ? -3.182 -1.194 -8.071 1.00 93.94 93 SER A N 1
ATOM 736 C CA . SER A 1 93 ? -3.414 -1.247 -9.514 1.00 93.94 93 SER A CA 1
ATOM 737 C C . SER A 1 93 ? -3.251 0.131 -10.153 1.00 93.94 93 SER A C 1
ATOM 739 O O . SER A 1 93 ? -3.833 1.106 -9.684 1.00 93.94 93 SER A O 1
ATOM 741 N N . ARG A 1 94 ? -2.526 0.209 -11.272 1.00 92.06 94 ARG A N 1
ATOM 742 C CA . ARG A 1 94 ? -2.374 1.418 -12.099 1.00 92.06 94 ARG A CA 1
ATOM 743 C C . ARG A 1 94 ? -1.904 2.628 -11.293 1.00 92.06 94 ARG A C 1
ATOM 745 O O . ARG A 1 94 ? -2.369 3.736 -11.516 1.00 92.06 94 ARG A O 1
ATOM 752 N N . SER A 1 95 ? -1.036 2.409 -10.313 1.00 91.31 95 SER A N 1
ATOM 753 C CA . SER A 1 95 ? -0.569 3.467 -9.419 1.00 91.31 95 SER A CA 1
ATOM 754 C C . SER A 1 95 ? 0.812 4.014 -9.798 1.00 91.31 95 SER A C 1
ATOM 756 O O . SER A 1 95 ? 1.362 4.805 -9.045 1.00 91.31 95 SER A O 1
ATOM 758 N N . GLY A 1 96 ? 1.398 3.571 -10.917 1.00 90.50 96 GLY A N 1
ATOM 759 C CA . GLY A 1 96 ? 2.702 4.029 -11.415 1.00 90.50 96 GLY A CA 1
ATOM 760 C C . GLY A 1 96 ? 3.930 3.397 -10.746 1.00 90.50 96 GLY A C 1
ATOM 761 O O . GLY A 1 96 ? 5.048 3.677 -11.171 1.00 90.50 96 GLY A O 1
ATOM 762 N N . PHE A 1 97 ? 3.756 2.529 -9.737 1.00 92.06 97 PHE A N 1
ATOM 763 C CA . PHE A 1 97 ? 4.885 1.797 -9.153 1.00 92.06 97 PHE A CA 1
ATOM 764 C C . PHE A 1 97 ? 5.563 0.909 -10.203 1.00 92.06 97 PHE A C 1
ATOM 766 O O . PHE A 1 97 ? 4.898 0.303 -11.051 1.00 92.06 97 PHE A O 1
ATOM 773 N N . THR A 1 98 ? 6.881 0.789 -10.095 1.00 92.44 98 THR A N 1
ATOM 774 C CA . THR A 1 98 ? 7.719 0.016 -11.018 1.00 92.44 98 THR A CA 1
ATOM 775 C C . THR A 1 98 ? 8.479 -1.099 -10.304 1.00 92.44 98 THR A C 1
ATOM 777 O O . THR A 1 98 ? 8.604 -1.097 -9.079 1.00 92.44 98 THR A O 1
ATOM 780 N N . ASP A 1 99 ? 9.036 -2.015 -11.098 1.00 91.94 99 ASP A N 1
ATOM 781 C CA . ASP A 1 99 ? 9.921 -3.109 -10.667 1.00 91.94 99 ASP A CA 1
ATOM 782 C C . ASP A 1 99 ? 9.249 -4.215 -9.819 1.00 91.94 99 ASP A C 1
ATOM 784 O O . ASP A 1 99 ? 8.026 -4.348 -9.774 1.00 91.94 99 ASP A O 1
ATOM 788 N N . VAL A 1 100 ? 10.049 -5.113 -9.237 1.00 92.25 100 VAL A N 1
ATOM 789 C CA . VAL A 1 100 ? 9.592 -6.248 -8.431 1.00 92.25 100 VAL A CA 1
ATOM 790 C C . VAL A 1 100 ? 9.147 -5.776 -7.046 1.00 92.25 100 VAL A C 1
ATOM 792 O O . VAL A 1 100 ? 9.857 -5.035 -6.368 1.00 92.25 100 VAL A O 1
ATOM 795 N N . ILE A 1 101 ? 7.984 -6.249 -6.596 1.00 91.56 101 ILE A N 1
ATOM 796 C CA . ILE A 1 101 ? 7.518 -6.048 -5.216 1.00 91.56 101 ILE A CA 1
ATOM 797 C C . ILE A 1 101 ? 8.556 -6.619 -4.243 1.00 91.56 101 IL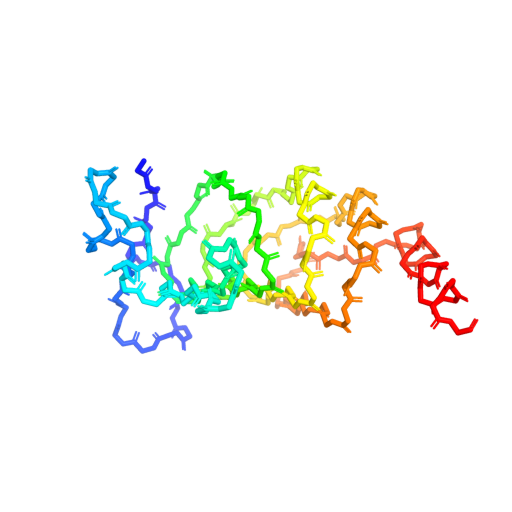E A C 1
ATOM 799 O O . ILE A 1 101 ? 9.097 -7.696 -4.471 1.00 91.56 101 ILE A O 1
ATOM 803 N N . SER A 1 102 ? 8.844 -5.919 -3.149 1.00 90.00 102 SER A N 1
ATOM 804 C CA . SER A 1 102 ? 9.841 -6.378 -2.180 1.00 90.00 102 SER A CA 1
ATOM 805 C C . SER A 1 102 ? 9.376 -7.641 -1.427 1.00 90.00 102 SER A C 1
ATOM 807 O O . SER A 1 102 ? 8.178 -7.926 -1.337 1.00 90.00 102 SER A O 1
ATOM 809 N N . ALA A 1 103 ? 10.312 -8.451 -0.921 1.00 91.62 103 ALA A N 1
ATOM 810 C CA . ALA A 1 103 ? 9.993 -9.726 -0.263 1.00 91.62 103 ALA A CA 1
ATOM 811 C C . ALA A 1 103 ? 9.161 -9.540 1.012 1.00 91.62 103 ALA A C 1
ATOM 813 O O . ALA A 1 103 ? 8.335 -10.384 1.333 1.00 91.62 103 ALA A O 1
ATOM 814 N N . GLU A 1 104 ? 9.300 -8.395 1.677 1.00 92.25 104 GLU A N 1
ATOM 815 C CA . GLU A 1 104 ? 8.582 -8.023 2.896 1.00 92.25 104 GLU A CA 1
ATOM 816 C C . GLU A 1 104 ? 7.063 -7.968 2.711 1.00 92.25 104 GLU A C 1
ATOM 818 O O . GLU A 1 104 ? 6.335 -7.994 3.699 1.00 92.25 104 GLU A O 1
ATOM 823 N N . ILE A 1 105 ? 6.551 -7.973 1.474 1.00 90.06 105 ILE A N 1
ATOM 824 C CA . ILE A 1 105 ? 5.120 -8.179 1.223 1.00 90.06 105 ILE A CA 1
ATOM 825 C C . ILE A 1 105 ? 4.615 -9.505 1.818 1.00 90.06 105 ILE A C 1
ATOM 827 O O . ILE A 1 105 ? 3.450 -9.605 2.193 1.00 90.06 105 ILE A O 1
ATOM 831 N N . SER A 1 106 ? 5.488 -10.506 1.979 1.00 89.88 106 SER A N 1
ATOM 832 C CA . SER A 1 106 ? 5.169 -11.757 2.667 1.00 89.88 106 SER A CA 1
ATOM 833 C C . SER A 1 106 ? 5.089 -11.620 4.187 1.00 89.88 106 SER A C 1
ATOM 835 O O . SER A 1 106 ? 4.801 -12.594 4.862 1.00 89.88 106 SER A O 1
ATOM 837 N N . ASN A 1 107 ? 5.335 -10.454 4.775 1.00 91.94 107 ASN A N 1
ATOM 838 C CA . ASN A 1 107 ? 5.058 -10.245 6.200 1.00 91.94 107 ASN A CA 1
ATOM 839 C C . ASN A 1 107 ? 3.584 -9.884 6.442 1.00 91.94 107 ASN A C 1
ATOM 841 O O . ASN A 1 107 ? 3.115 -9.903 7.580 1.00 91.94 107 ASN A O 1
ATOM 845 N N . LEU A 1 108 ? 2.827 -9.618 5.371 1.00 91.25 108 LEU A N 1
ATOM 846 C CA . LEU A 1 108 ? 1.384 -9.400 5.405 1.00 91.25 108 LEU A CA 1
ATOM 847 C C . LEU A 1 108 ? 0.634 -10.730 5.574 1.00 91.25 108 LEU A C 1
ATOM 849 O O . LEU A 1 108 ? -0.056 -11.201 4.673 1.00 91.25 108 LEU A O 1
ATOM 853 N N . SER A 1 109 ? 0.784 -11.363 6.735 1.00 88.62 109 SER A N 1
ATOM 854 C CA . SER A 1 109 ? 0.258 -12.707 7.015 1.00 88.62 109 SER A CA 1
ATOM 855 C C . SER A 1 109 ? -1.270 -12.813 6.977 1.00 88.62 109 SER A C 1
ATOM 857 O O . SER A 1 109 ? -1.797 -13.906 6.796 1.00 88.62 109 SER A O 1
ATOM 859 N N . LYS A 1 110 ? -1.989 -11.692 7.119 1.00 90.56 110 LYS A N 1
ATOM 860 C CA . LYS A 1 110 ? -3.457 -11.626 7.026 1.00 90.56 110 LYS A CA 1
ATOM 861 C C . LYS A 1 110 ? -3.969 -11.221 5.639 1.00 90.56 110 LYS A C 1
ATOM 863 O O . LYS A 1 110 ? -5.180 -11.066 5.477 1.00 90.56 110 LYS A O 1
ATOM 868 N N . LEU A 1 111 ? -3.087 -11.018 4.657 1.00 91.75 111 LEU A N 1
ATOM 869 C CA . LEU A 1 111 ? -3.471 -10.526 3.336 1.00 91.75 111 LEU A CA 1
ATOM 870 C C . LEU A 1 111 ? -4.300 -11.571 2.587 1.00 91.75 111 LEU A C 1
ATOM 872 O O . LEU A 1 111 ? -3.849 -12.683 2.338 1.00 91.75 111 LEU A O 1
ATOM 876 N N . GLN A 1 112 ? -5.507 -11.180 2.195 1.00 91.50 112 GLN A N 1
ATOM 877 C CA . GLN A 1 112 ? -6.448 -12.011 1.442 1.00 91.50 112 GLN A CA 1
ATOM 878 C C . GLN A 1 112 ? -6.561 -11.540 -0.007 1.00 91.50 112 GLN A C 1
ATOM 880 O O . GLN A 1 112 ? -6.742 -12.343 -0.919 1.00 91.50 112 GLN A O 1
ATOM 885 N N . VAL A 1 113 ? -6.444 -10.228 -0.231 1.00 92.88 113 VAL A N 1
ATOM 886 C CA . VAL A 1 113 ? -6.583 -9.618 -1.554 1.00 92.88 113 VAL A CA 1
ATOM 887 C C . VAL A 1 113 ? -5.374 -8.746 -1.859 1.00 92.88 113 VAL A C 1
ATOM 889 O O . VAL A 1 113 ? -5.141 -7.742 -1.190 1.00 92.88 113 VAL A O 1
ATOM 892 N N . LEU A 1 114 ? -4.659 -9.092 -2.930 1.00 93.38 114 LEU A N 1
ATOM 893 C CA . LEU A 1 114 ? -3.594 -8.284 -3.520 1.00 93.38 114 LEU A CA 1
ATOM 894 C C . LEU A 1 114 ? -3.933 -7.979 -4.984 1.00 93.38 114 LEU A C 1
ATOM 896 O O . LEU A 1 114 ? -4.070 -8.891 -5.798 1.00 93.38 114 LEU A O 1
ATOM 900 N N . ARG A 1 115 ? -4.050 -6.696 -5.336 1.00 95.25 115 ARG A N 1
ATOM 901 C CA . ARG A 1 115 ? -4.235 -6.242 -6.725 1.00 95.25 115 ARG A CA 1
ATOM 902 C C . ARG A 1 115 ? -3.054 -5.384 -7.159 1.00 95.25 115 ARG A C 1
ATOM 904 O O . ARG A 1 115 ? -2.783 -4.369 -6.531 1.00 95.25 115 ARG A O 1
ATOM 911 N N . ILE A 1 116 ? -2.372 -5.779 -8.232 1.00 93.38 116 ILE A N 1
ATOM 912 C CA . ILE A 1 116 ? -1.126 -5.139 -8.706 1.00 93.38 116 ILE A CA 1
ATOM 913 C C . ILE A 1 116 ? -1.140 -4.860 -10.213 1.00 93.38 116 ILE A C 1
ATOM 915 O O . ILE A 1 116 ? -0.096 -4.756 -10.844 1.00 93.38 116 ILE A O 1
ATOM 919 N N . ARG A 1 117 ? -2.327 -4.799 -10.826 1.00 92.31 117 ARG A N 1
ATOM 920 C CA . ARG A 1 117 ? -2.452 -4.651 -12.281 1.00 92.31 117 ARG A CA 1
ATOM 921 C C . ARG A 1 117 ? -1.770 -3.363 -12.742 1.00 92.31 117 ARG A C 1
ATOM 923 O O . ARG A 1 117 ? -2.117 -2.297 -12.252 1.00 92.31 117 ARG A O 1
ATOM 930 N N . THR A 1 118 ? -0.901 -3.450 -13.737 1.00 90.44 118 THR A N 1
ATOM 931 C CA . THR A 1 118 ? -0.272 -2.302 -14.400 1.00 90.44 118 THR A CA 1
ATOM 932 C C . THR A 1 118 ? -0.455 -2.400 -15.913 1.00 90.44 118 THR A C 1
ATOM 934 O O . THR A 1 118 ? -0.685 -3.493 -16.432 1.00 90.44 118 THR A O 1
ATOM 937 N N . ASP A 1 119 ? -0.379 -1.261 -16.595 1.00 86.12 119 ASP A N 1
ATOM 938 C CA . ASP A 1 119 ? -0.333 -1.178 -18.060 1.00 86.12 119 ASP A CA 1
ATOM 939 C C . ASP A 1 119 ? 1.073 -0.788 -18.563 1.00 86.12 119 ASP A C 1
ATOM 941 O O . ASP A 1 119 ? 1.307 -0.736 -19.769 1.00 86.12 119 ASP A O 1
ATOM 945 N N . ASP A 1 120 ? 2.015 -0.525 -17.651 1.00 82.31 120 ASP A N 1
ATOM 946 C CA . ASP A 1 120 ? 3.362 -0.063 -17.976 1.00 82.31 120 ASP A CA 1
ATOM 947 C C . ASP A 1 120 ? 4.311 -1.241 -18.230 1.00 82.31 120 ASP A C 1
ATOM 949 O O . ASP A 1 120 ? 4.327 -2.214 -17.474 1.00 82.31 120 ASP A O 1
ATOM 953 N N . LEU A 1 121 ? 5.175 -1.129 -19.248 1.00 83.38 121 LEU A N 1
ATOM 954 C CA . LEU A 1 121 ? 6.152 -2.174 -19.599 1.00 83.38 121 LEU A CA 1
ATOM 955 C C . LEU A 1 121 ? 7.128 -2.487 -18.446 1.00 83.38 121 LEU A C 1
ATOM 957 O O . LEU A 1 121 ? 7.548 -3.628 -18.270 1.00 83.38 121 LEU A O 1
ATOM 961 N N . TYR A 1 122 ? 7.461 -1.466 -17.653 1.00 86.00 122 TYR A N 1
ATOM 962 C CA . TYR A 1 122 ? 8.298 -1.562 -16.449 1.00 86.00 122 TYR A CA 1
ATOM 963 C C . TYR A 1 122 ? 7.476 -1.492 -15.158 1.00 86.00 122 TYR A C 1
ATOM 965 O O . TYR A 1 122 ? 8.011 -1.207 -14.083 1.00 86.00 122 TYR A O 1
ATOM 973 N N . GLY A 1 123 ? 6.166 -1.703 -15.269 1.00 88.69 123 GLY A N 1
ATOM 974 C CA . GLY A 1 123 ? 5.253 -1.614 -14.149 1.00 88.69 123 GLY A CA 1
ATOM 975 C C . GLY A 1 123 ? 5.504 -2.687 -13.093 1.00 88.69 123 GLY A C 1
ATOM 976 O O . GLY A 1 123 ? 6.216 -3.672 -13.306 1.00 88.69 123 GLY A O 1
ATOM 977 N N . LEU A 1 124 ? 4.895 -2.464 -11.933 1.00 92.75 124 LEU A N 1
ATOM 978 C CA . LEU A 1 124 ? 4.996 -3.331 -10.770 1.00 92.75 124 LEU A CA 1
ATOM 979 C C . LEU A 1 124 ? 4.723 -4.804 -11.115 1.00 92.75 124 LEU A C 1
ATOM 981 O O . LEU A 1 124 ? 3.699 -5.136 -11.715 1.00 92.75 124 LEU A O 1
ATOM 985 N N . ARG A 1 125 ? 5.614 -5.698 -10.681 1.00 91.75 125 ARG A N 1
ATOM 986 C CA . ARG A 1 125 ? 5.517 -7.141 -10.941 1.00 91.75 125 ARG A CA 1
ATOM 987 C C . ARG A 1 125 ? 5.759 -7.976 -9.691 1.00 91.75 125 ARG A C 1
ATOM 989 O O . ARG A 1 125 ? 6.498 -7.594 -8.784 1.00 91.75 125 ARG A O 1
ATOM 996 N N . LEU A 1 126 ? 5.156 -9.160 -9.673 1.00 89.75 126 LEU A N 1
ATOM 997 C CA . LEU A 1 126 ? 5.400 -10.169 -8.650 1.00 89.75 126 LEU A CA 1
ATOM 998 C C . LEU A 1 126 ? 6.500 -11.117 -9.150 1.00 89.75 126 LEU A C 1
ATOM 1000 O O . LEU A 1 126 ? 6.314 -11.812 -10.148 1.00 89.75 126 LEU A O 1
ATOM 1004 N N . GLY A 1 127 ? 7.665 -11.104 -8.501 1.00 90.56 127 GLY A N 1
ATOM 1005 C CA . GLY A 1 127 ? 8.766 -12.009 -8.833 1.00 90.56 127 GLY A CA 1
ATOM 1006 C C . GLY A 1 127 ? 8.491 -13.445 -8.364 1.00 90.56 127 GLY A C 1
ATOM 1007 O O . GLY A 1 127 ? 7.694 -13.636 -7.443 1.00 90.56 127 GLY A O 1
ATOM 1008 N N . PRO A 1 128 ? 9.164 -14.460 -8.940 1.00 88.88 128 PRO A N 1
ATOM 1009 C CA . PRO A 1 128 ? 8.957 -15.862 -8.562 1.00 88.88 128 PRO A CA 1
ATOM 1010 C C . PRO A 1 128 ? 9.238 -16.109 -7.072 1.00 88.88 128 PRO A C 1
ATOM 1012 O O . PRO A 1 128 ? 8.445 -16.753 -6.396 1.00 88.88 128 PRO A O 1
ATOM 1015 N N . TYR A 1 129 ? 10.296 -15.500 -6.527 1.00 88.50 129 TYR A N 1
ATOM 1016 C CA . TYR A 1 129 ? 10.619 -15.587 -5.101 1.00 88.50 129 TYR A CA 1
ATOM 1017 C C . TYR A 1 129 ? 9.504 -15.016 -4.205 1.00 88.50 129 TYR A C 1
ATOM 1019 O O . TYR A 1 129 ? 9.084 -15.648 -3.239 1.00 88.50 129 TYR A O 1
ATOM 1027 N N . ASN A 1 130 ? 8.965 -13.842 -4.549 1.00 86.31 130 ASN A N 1
ATOM 1028 C CA . ASN A 1 130 ? 7.858 -13.229 -3.810 1.00 86.31 130 ASN A CA 1
ATOM 1029 C C . ASN A 1 130 ? 6.582 -14.068 -3.884 1.00 86.31 130 ASN A C 1
ATOM 1031 O O . ASN A 1 130 ? 5.854 -14.166 -2.899 1.00 86.31 130 ASN A O 1
ATOM 1035 N N . PHE A 1 131 ? 6.315 -14.662 -5.050 1.00 85.38 131 PHE A N 1
ATOM 1036 C CA . PHE A 1 131 ? 5.173 -15.543 -5.253 1.00 85.38 131 PHE A CA 1
ATOM 1037 C C . PHE A 1 131 ? 5.228 -16.748 -4.316 1.00 85.38 131 PHE A C 1
ATOM 1039 O O . PHE A 1 131 ? 4.257 -17.021 -3.617 1.00 85.38 131 PHE A O 1
ATOM 1046 N N . GLU A 1 132 ? 6.379 -17.420 -4.237 1.00 89.31 132 GLU A N 1
ATOM 1047 C CA . GLU A 1 132 ? 6.571 -18.560 -3.337 1.00 89.31 132 GLU A CA 1
ATOM 1048 C C . GLU A 1 132 ? 6.363 -18.185 -1.866 1.00 89.31 132 GLU A C 1
ATOM 1050 O O . GLU A 1 132 ? 5.726 -18.930 -1.121 1.00 89.31 132 GLU A O 1
ATOM 1055 N N . LEU A 1 133 ? 6.869 -17.026 -1.438 1.00 87.62 133 LEU A N 1
ATOM 1056 C CA . LEU A 1 133 ? 6.682 -16.552 -0.067 1.00 87.62 133 LEU A CA 1
ATOM 1057 C C . LEU A 1 133 ? 5.211 -16.247 0.248 1.00 87.62 133 LEU A C 1
ATOM 1059 O O . LEU A 1 133 ? 4.720 -16.623 1.311 1.00 87.62 133 LEU A O 1
ATOM 1063 N N . LEU A 1 134 ? 4.491 -15.611 -0.680 1.00 83.38 134 LEU A N 1
ATOM 1064 C CA . LEU A 1 134 ? 3.060 -15.338 -0.520 1.00 83.38 134 LEU A CA 1
ATOM 1065 C C . LEU A 1 134 ? 2.233 -16.629 -0.483 1.00 83.38 134 LEU A C 1
ATOM 1067 O O . LEU A 1 134 ? 1.320 -16.742 0.333 1.00 83.38 134 LEU A O 1
ATOM 1071 N N . LEU A 1 135 ? 2.579 -17.626 -1.304 1.00 82.19 135 LEU A N 1
ATOM 1072 C CA . LEU A 1 135 ? 1.929 -18.938 -1.268 1.00 82.19 135 LEU A CA 1
ATOM 1073 C C . LEU A 1 135 ? 2.129 -19.647 0.076 1.00 82.19 135 LEU A C 1
ATOM 1075 O O . LEU A 1 135 ? 1.172 -20.207 0.607 1.00 82.19 135 LEU A O 1
ATOM 1079 N N . LYS A 1 136 ? 3.333 -19.587 0.660 1.00 82.19 136 LYS A N 1
ATOM 1080 C CA . LYS A 1 136 ? 3.604 -20.193 1.977 1.00 82.19 136 LYS A CA 1
ATOM 1081 C C . LYS A 1 136 ? 2.696 -19.626 3.070 1.00 82.19 136 LYS A C 1
ATOM 1083 O O . LYS A 1 136 ? 2.180 -20.387 3.885 1.00 82.19 136 LYS A O 1
ATOM 1088 N N . ASN A 1 137 ? 2.427 -18.323 3.056 1.00 71.06 137 ASN A N 1
ATOM 1089 C CA . ASN A 1 137 ? 1.506 -17.713 4.019 1.00 71.06 137 ASN A CA 1
ATOM 1090 C C . ASN A 1 137 ? 0.058 -18.184 3.854 1.00 71.06 137 ASN A C 1
ATOM 1092 O O . ASN A 1 137 ? -0.628 -18.410 4.851 1.00 71.06 137 ASN A O 1
ATOM 1096 N N . LEU A 1 138 ? -0.395 -18.366 2.610 1.00 64.75 138 LEU A N 1
ATOM 1097 C CA . LEU A 1 138 ? -1.734 -18.885 2.317 1.00 64.75 138 LEU A CA 1
ATOM 1098 C C . LEU A 1 138 ? -1.884 -20.355 2.741 1.00 64.75 138 LEU A C 1
ATOM 1100 O O . LEU A 1 138 ? -2.973 -20.778 3.108 1.00 64.75 138 LEU A O 1
ATOM 1104 N N . THR A 1 139 ? -0.799 -21.137 2.735 1.00 59.03 139 THR A N 1
ATOM 1105 C CA . THR A 1 139 ? -0.822 -22.534 3.209 1.00 59.03 139 THR A CA 1
ATOM 1106 C C . THR A 1 139 ? -0.761 -22.678 4.730 1.00 59.03 139 THR A C 1
ATOM 1108 O O . THR A 1 139 ? -1.150 -23.716 5.245 1.00 59.03 139 THR A O 1
ATOM 1111 N N . LEU A 1 140 ? -0.298 -21.657 5.458 1.00 54.03 140 LEU A N 1
ATOM 1112 C CA . LEU A 1 140 ? -0.245 -21.655 6.929 1.00 54.03 140 LEU A CA 1
ATOM 1113 C C . LEU A 1 140 ? -1.583 -21.259 7.587 1.00 54.03 140 LEU A C 1
ATOM 1115 O O . LEU A 1 140 ? -1.668 -21.201 8.811 1.00 54.03 140 LEU A O 1
ATOM 1119 N N . THR A 1 141 ? -2.609 -20.949 6.789 1.00 49.03 141 THR A N 1
ATOM 1120 C CA . THR A 1 141 ? -3.942 -20.514 7.243 1.00 49.03 141 THR A CA 1
ATOM 1121 C C . THR A 1 141 ? -5.051 -21.557 7.021 1.00 49.03 141 THR A C 1
ATOM 1123 O O . THR A 1 141 ? -6.218 -21.241 7.259 1.00 49.03 141 THR A O 1
ATOM 1126 N N . LEU A 1 142 ? -4.702 -22.791 6.624 1.00 42.59 142 LEU A N 1
ATOM 1127 C CA . LEU A 1 142 ? -5.604 -23.950 6.506 1.00 42.59 142 LEU A CA 1
ATOM 1128 C C . LEU A 1 142 ? -5.228 -25.068 7.484 1.00 42.59 142 LEU A C 1
ATOM 1130 O O . LEU A 1 142 ? -4.014 -25.321 7.647 1.00 42.59 142 LEU A O 1
#